Protein AF-A0A970I9N8-F1 (afdb_monomer_lite)

pLDDT: mean 70.17, std 17.07, range [39.5, 90.94]

Radius of gyration: 22.62 Å; chains: 1; bounding box: 50×76×39 Å

Secondary structure (DSSP, 8-state):
--------SSSSSSSSSSSTT-------TT-SSSEEEEEEEEEETTEEEE-TT-TT--HHHHHHHHHHHHH---HHHHSSEEEEEEEEEETTEEEEEE-SSSPEEEE--

Foldseek 3Di:
DDDDDDDDDDDPDPPPPDPPPPPDQDPPPPDPFPHKDKWKWFQDPVAIDTDPPPPVDDPLNVVLVRVCLVPDPDPVSVDTGMDIWIWTHHPNWIWTFDPPPPTDTDTRD

Structure (mmCIF, N/CA/C/O backbone):
data_AF-A0A970I9N8-F1
#
_entry.id   AF-A0A970I9N8-F1
#
loop_
_atom_site.group_PDB
_atom_site.id
_atom_site.type_symbol
_atom_site.label_atom_id
_atom_site.label_alt_id
_atom_site.label_comp_id
_atom_site.label_asym_id
_atom_site.label_entity_id
_atom_site.label_seq_id
_atom_site.pdbx_PDB_ins_code
_atom_site.Cartn_x
_atom_site.Cartn_y
_atom_site.Cartn_z
_atom_site.occupancy
_atom_site.B_iso_or_equiv
_atom_site.auth_seq_id
_atom_site.auth_comp_id
_atom_site.auth_asym_id
_atom_site.auth_atom_id
_atom_site.pdbx_PDB_model_num
ATOM 1 N N . MET A 1 1 ? -36.197 57.879 26.141 1.00 44.19 1 MET A N 1
ATOM 2 C CA . MET A 1 1 ? -37.180 57.506 25.101 1.00 44.19 1 MET A CA 1
ATOM 3 C C . MET A 1 1 ? -36.474 57.494 23.758 1.00 44.19 1 MET A C 1
ATOM 5 O O . MET A 1 1 ? -35.927 58.536 23.437 1.00 44.19 1 MET A O 1
ATOM 9 N N . ARG A 1 2 ? -36.588 56.373 23.014 1.00 41.31 2 ARG A N 1
ATOM 10 C CA . ARG A 1 2 ? -36.369 56.225 21.551 1.00 41.31 2 ARG A CA 1
ATOM 11 C C . ARG A 1 2 ? -34.904 56.441 21.102 1.00 41.31 2 ARG A C 1
ATOM 13 O O . ARG A 1 2 ? -34.283 57.397 21.518 1.00 41.31 2 ARG A O 1
ATOM 20 N N . THR A 1 3 ? -34.228 55.620 20.301 1.00 51.81 3 THR A N 1
ATOM 21 C CA . THR A 1 3 ? -34.593 54.615 19.280 1.00 51.81 3 THR A CA 1
ATOM 22 C C . THR A 1 3 ? -33.247 53.972 18.870 1.00 51.81 3 THR A C 1
ATOM 24 O O . THR A 1 3 ? -32.276 54.693 18.688 1.00 51.81 3 THR A O 1
ATOM 27 N N . PHE A 1 4 ? -33.065 52.657 19.013 1.00 46.22 4 PHE A N 1
ATOM 28 C CA . PHE A 1 4 ? -33.129 51.646 17.940 1.00 46.22 4 PHE A CA 1
ATOM 29 C C . PHE A 1 4 ? -32.056 51.741 16.830 1.00 46.22 4 PHE A C 1
ATOM 31 O O . PHE A 1 4 ? -32.085 52.651 16.016 1.00 46.22 4 PHE A O 1
ATOM 38 N N . LEU A 1 5 ? -31.208 50.697 16.799 1.00 49.62 5 LEU A N 1
ATOM 39 C CA . LEU A 1 5 ? -30.761 49.914 15.632 1.00 49.62 5 LEU A CA 1
ATOM 40 C C . LEU A 1 5 ? -30.217 50.657 14.396 1.00 49.62 5 LEU A C 1
ATOM 42 O O . LEU A 1 5 ? -30.981 51.257 13.659 1.00 49.62 5 LEU A O 1
ATOM 46 N N . ILE A 1 6 ? -28.928 50.446 14.092 1.00 54.12 6 ILE A N 1
ATOM 47 C CA . ILE A 1 6 ? -28.456 49.593 12.976 1.00 54.12 6 ILE A CA 1
ATOM 48 C C . ILE A 1 6 ? -27.057 49.079 13.368 1.00 54.12 6 ILE A C 1
ATOM 50 O O . ILE A 1 6 ? -26.017 49.654 13.066 1.00 54.12 6 ILE A O 1
ATOM 54 N N . VAL A 1 7 ? -27.048 47.974 14.111 1.00 50.88 7 VAL A N 1
ATOM 55 C CA . VAL A 1 7 ? -26.035 46.935 13.919 1.00 50.88 7 VAL A CA 1
ATOM 56 C C . VAL A 1 7 ? -26.606 46.082 12.805 1.00 50.88 7 VAL A C 1
ATOM 58 O O . VAL A 1 7 ? -27.736 45.635 12.956 1.00 50.88 7 VAL A O 1
ATOM 61 N N . PHE A 1 8 ? -25.879 45.910 11.709 1.00 47.16 8 PHE A N 1
ATOM 62 C CA . PHE A 1 8 ? -25.873 44.738 10.825 1.00 47.16 8 PHE A CA 1
ATOM 63 C C . PHE A 1 8 ? -25.277 45.180 9.491 1.00 47.16 8 PHE A C 1
ATOM 65 O O . PHE A 1 8 ? -25.692 46.209 8.967 1.00 47.16 8 PHE A O 1
ATOM 72 N N . SER A 1 9 ? -24.368 44.370 8.940 1.00 44.94 9 SER A N 1
ATOM 73 C CA . SER A 1 9 ? -24.105 44.19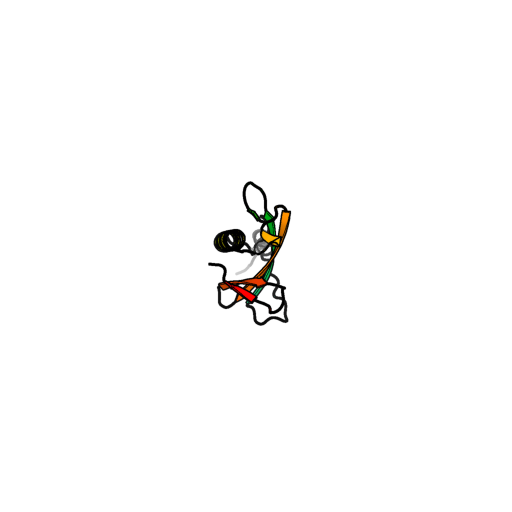5 7.493 1.00 44.94 9 SER A CA 1
ATOM 74 C C . SER A 1 9 ? -22.637 44.248 7.051 1.00 44.94 9 SER A C 1
ATOM 76 O O . SER A 1 9 ? -22.417 44.520 5.887 1.00 44.94 9 SER A O 1
ATOM 78 N N . PHE A 1 10 ? -21.618 43.953 7.873 1.00 46.16 10 PHE A N 1
ATOM 79 C CA . PHE A 1 10 ? -20.251 43.781 7.316 1.00 46.16 10 PHE A CA 1
ATOM 80 C C . PHE A 1 10 ? -19.369 42.710 7.986 1.00 46.16 10 PHE A C 1
ATOM 82 O O . PHE A 1 10 ? -18.149 42.788 7.924 1.00 46.16 10 PHE A O 1
ATOM 89 N N . LEU A 1 11 ? -19.952 41.673 8.602 1.00 47.91 11 LEU A N 1
ATOM 90 C CA . LEU A 1 11 ? -19.170 40.588 9.232 1.00 47.91 11 LEU A CA 1
ATOM 91 C C . LEU A 1 11 ? -19.649 39.166 8.881 1.00 47.91 11 LEU A C 1
ATOM 93 O O . LEU A 1 11 ? -19.399 38.232 9.634 1.00 47.91 11 LEU A O 1
ATOM 97 N N . LEU A 1 12 ? -20.334 38.971 7.749 1.00 45.00 12 LEU A N 1
ATOM 98 C CA . LEU A 1 12 ? -20.970 37.683 7.415 1.00 45.00 12 LEU A CA 1
ATOM 99 C C . LEU A 1 12 ? -20.677 37.161 5.999 1.00 45.00 12 LEU A C 1
ATOM 101 O O . LEU A 1 12 ? -21.534 36.563 5.361 1.00 45.00 12 LEU A O 1
ATOM 105 N N . SER A 1 13 ? -19.452 37.333 5.505 1.00 47.31 13 SER A N 1
ATOM 106 C CA . SER A 1 13 ? -19.032 36.718 4.230 1.00 47.31 13 SER A CA 1
ATOM 107 C C . SER A 1 13 ? -17.677 36.000 4.284 1.00 47.31 13 SER A C 1
ATOM 109 O O . SER A 1 13 ? -17.141 35.620 3.249 1.00 47.31 13 SER A O 1
ATOM 111 N N . GLY A 1 14 ? -17.133 35.749 5.481 1.00 46.75 14 GLY A N 1
ATOM 112 C CA . GLY A 1 14 ? -15.812 35.126 5.647 1.00 46.75 14 GLY A CA 1
ATOM 113 C C . GLY A 1 14 ? -15.782 33.626 5.970 1.00 46.75 14 GLY A C 1
ATOM 114 O O . GLY A 1 14 ? -14.701 33.051 5.972 1.00 46.75 14 GLY A O 1
ATOM 115 N N . THR A 1 15 ? -16.907 32.970 6.275 1.00 50.34 15 THR A N 1
ATOM 116 C CA . THR A 1 15 ? -16.879 31.622 6.893 1.00 50.34 15 THR A CA 1
ATOM 117 C C . THR A 1 15 ? -17.412 30.477 6.029 1.00 50.34 15 THR A C 1
ATOM 119 O O . THR A 1 15 ? -17.470 29.345 6.502 1.00 50.34 15 THR A O 1
ATOM 122 N N . VAL A 1 16 ? -17.741 30.704 4.752 1.00 47.91 16 VAL A N 1
ATOM 123 C CA . VAL A 1 16 ? -18.339 29.663 3.881 1.00 47.91 16 VAL A CA 1
ATOM 124 C C . VAL A 1 16 ? -17.349 29.099 2.850 1.00 47.91 16 VAL A C 1
ATOM 126 O O . VAL A 1 16 ? -17.727 28.693 1.760 1.00 47.91 16 VAL A O 1
ATOM 129 N N . PHE A 1 17 ? -16.062 29.030 3.188 1.00 42.78 17 PHE A N 1
ATOM 130 C CA . PHE A 1 17 ? -15.059 28.324 2.379 1.00 42.78 17 PHE A CA 1
ATOM 131 C C . PHE A 1 17 ? -14.215 27.407 3.264 1.00 42.78 17 PHE A C 1
ATOM 133 O O . PHE A 1 17 ? -13.042 27.653 3.512 1.00 42.78 17 PHE A O 1
ATOM 140 N N . GLY A 1 18 ? -14.826 26.344 3.787 1.00 41.91 18 GLY A N 1
ATOM 141 C CA . GLY A 1 18 ? -14.089 25.359 4.589 1.00 41.91 18 GLY A CA 1
ATOM 142 C C . GLY A 1 18 ? -14.632 23.934 4.579 1.00 41.91 18 GLY A C 1
ATOM 143 O O . GLY A 1 18 ? -13.987 23.056 5.138 1.00 41.91 18 GLY A O 1
ATOM 144 N N . GLN A 1 19 ? -15.786 23.664 3.958 1.00 40.41 19 GLN A N 1
ATOM 145 C CA . GLN A 1 19 ? -16.437 22.349 4.080 1.00 40.41 19 GLN A CA 1
ATOM 146 C C . GLN A 1 19 ? -16.463 21.506 2.793 1.00 40.41 19 GLN A C 1
ATOM 148 O O . GLN A 1 19 ? -16.874 20.353 2.833 1.00 40.41 19 GLN A O 1
ATOM 153 N N . SER A 1 20 ? -15.967 22.006 1.656 1.00 45.66 20 SER A N 1
ATOM 154 C CA . SER A 1 20 ? -16.119 21.309 0.362 1.00 45.66 20 SER A CA 1
ATOM 155 C C . SER A 1 20 ? -15.009 20.298 0.010 1.00 45.66 20 SER A C 1
ATOM 157 O O . SER A 1 20 ? -15.009 19.756 -1.094 1.00 45.66 20 SER A O 1
ATOM 159 N N . LEU A 1 21 ? -14.050 20.017 0.898 1.00 44.97 21 LEU A N 1
ATOM 160 C CA . LEU A 1 21 ? -12.968 19.057 0.612 1.00 44.97 21 LEU A CA 1
ATOM 161 C C . LEU A 1 21 ? -13.069 17.761 1.426 1.00 44.97 21 LEU A C 1
ATOM 163 O O . LEU A 1 21 ? -12.171 16.926 1.357 1.00 44.97 21 LEU A O 1
ATOM 167 N N . TYR A 1 22 ? -14.164 17.524 2.147 1.00 41.75 22 TYR A N 1
ATOM 168 C CA . TYR A 1 22 ? -14.414 16.195 2.699 1.00 41.75 22 TYR A CA 1
ATOM 169 C C . TYR A 1 22 ? -15.257 15.396 1.709 1.00 41.75 22 TYR A C 1
ATOM 171 O O . TYR A 1 22 ? -16.483 15.450 1.718 1.00 41.75 22 TYR A O 1
ATOM 179 N N . GLN A 1 23 ? -14.580 14.693 0.805 1.00 47.69 23 GLN A N 1
ATOM 180 C CA . GLN A 1 23 ? -15.215 13.685 -0.031 1.00 47.69 23 GLN A CA 1
ATOM 181 C C . GLN A 1 23 ? -14.985 12.353 0.692 1.00 47.69 23 GLN A C 1
ATOM 183 O O . GLN A 1 23 ? -13.859 11.853 0.660 1.00 47.69 23 GLN A O 1
ATOM 188 N N . PRO A 1 24 ? -15.975 11.840 1.447 1.00 51.84 24 PRO A N 1
ATOM 189 C CA . PRO A 1 24 ? -15.801 10.606 2.200 1.00 51.84 24 PRO A CA 1
ATOM 190 C C . PRO A 1 24 ? -15.481 9.465 1.233 1.00 51.84 24 PRO A C 1
ATOM 192 O O . PRO A 1 24 ? -16.085 9.374 0.158 1.00 51.84 24 PRO A O 1
ATOM 195 N N . CYS A 1 25 ? -14.534 8.603 1.615 1.00 58.56 25 CYS A N 1
ATOM 196 C CA . CYS A 1 25 ? -14.230 7.373 0.891 1.00 58.56 25 CYS A CA 1
ATOM 197 C C . CYS A 1 25 ? -15.559 6.638 0.638 1.00 58.56 25 CYS A C 1
ATOM 199 O O . CYS A 1 25 ? -16.364 6.443 1.553 1.00 58.56 25 CYS A O 1
ATOM 201 N N . LYS A 1 26 ? -15.852 6.366 -0.638 1.00 54.56 26 LYS A N 1
ATOM 202 C CA . LYS A 1 26 ? -17.199 6.023 -1.109 1.00 54.56 26 LYS A CA 1
ATOM 203 C C . LYS A 1 26 ? -17.652 4.716 -0.446 1.00 54.56 26 LYS A C 1
ATOM 205 O O . LYS A 1 26 ? -17.173 3.646 -0.802 1.00 54.56 26 LYS A O 1
ATOM 210 N N . LYS A 1 27 ? -18.587 4.787 0.507 1.00 52.66 27 LYS A N 1
ATOM 211 C 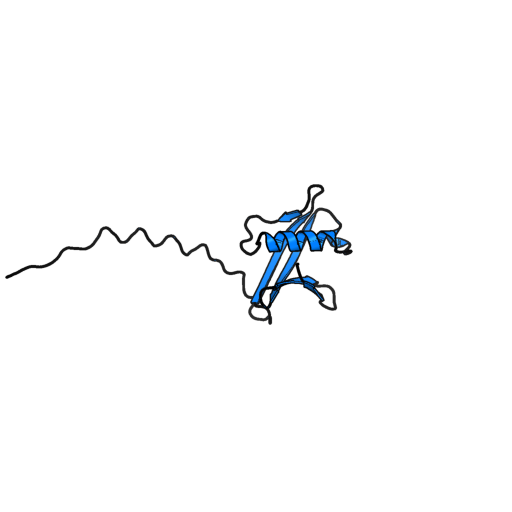CA . LYS A 1 27 ? -19.267 3.598 1.039 1.00 52.66 27 LYS A CA 1
ATOM 212 C C . LYS A 1 27 ? -20.050 2.952 -0.101 1.00 52.66 27 LYS A C 1
ATOM 214 O O . LYS A 1 27 ? -21.032 3.519 -0.574 1.00 52.66 27 LYS A O 1
ATOM 219 N N . SER A 1 28 ? -19.596 1.800 -0.584 1.00 50.53 28 SER A N 1
ATOM 220 C CA . SER A 1 28 ? -20.412 0.960 -1.460 1.00 50.53 28 SER A CA 1
ATOM 221 C C . SER A 1 28 ? -21.507 0.338 -0.589 1.00 50.53 28 SER A C 1
ATOM 223 O O . SER A 1 28 ? -21.193 -0.290 0.422 1.00 50.53 28 SER A O 1
ATOM 225 N N . ALA A 1 29 ? -22.772 0.577 -0.937 1.00 45.16 29 ALA A N 1
ATOM 226 C CA . ALA A 1 29 ? -23.937 0.296 -0.095 1.00 45.16 29 ALA A CA 1
ATOM 227 C C . ALA A 1 29 ? -24.221 -1.204 0.150 1.00 45.16 29 ALA A C 1
ATOM 229 O O . ALA A 1 29 ? -25.093 -1.514 0.953 1.00 45.16 29 ALA A O 1
ATOM 230 N N . ASP A 1 30 ? -23.459 -2.114 -0.466 1.00 44.22 30 ASP A N 1
ATOM 231 C CA . ASP A 1 30 ? -23.745 -3.558 -0.480 1.00 44.22 30 ASP A CA 1
ATOM 232 C C . ASP A 1 30 ? -22.708 -4.429 0.257 1.00 44.22 30 ASP A C 1
ATOM 234 O O . ASP A 1 30 ? -22.690 -5.649 0.104 1.00 44.22 30 ASP A O 1
ATOM 238 N N . THR A 1 31 ? -21.818 -3.844 1.063 1.00 51.19 31 THR A N 1
ATOM 239 C CA . THR A 1 31 ? -20.730 -4.599 1.717 1.00 51.19 31 THR A CA 1
ATOM 240 C C . THR A 1 31 ? -20.713 -4.437 3.235 1.00 51.19 31 THR A C 1
ATOM 242 O O . THR A 1 31 ? -20.812 -3.321 3.728 1.00 51.19 31 THR A O 1
ATOM 245 N N . TYR A 1 32 ? -20.488 -5.538 3.969 1.00 60.16 32 TYR A N 1
ATOM 246 C CA . TYR A 1 32 ? -20.305 -5.614 5.437 1.00 60.16 32 TYR A CA 1
ATOM 247 C C . TYR A 1 32 ? -19.123 -4.785 5.998 1.00 60.16 32 TYR A C 1
ATOM 249 O O . TYR A 1 32 ? -18.817 -4.885 7.183 1.00 60.16 32 TYR A O 1
ATOM 257 N N . TYR A 1 33 ? -18.442 -3.996 5.167 1.00 59.91 33 TYR A N 1
ATOM 258 C CA . TYR A 1 33 ? -17.211 -3.277 5.490 1.00 59.91 33 TYR A CA 1
ATOM 259 C C . TYR A 1 33 ? -17.484 -1.792 5.752 1.00 59.91 33 TYR A C 1
ATOM 261 O O . TYR A 1 33 ? -18.387 -1.199 5.160 1.00 59.91 33 TYR A O 1
ATOM 269 N N . GLU A 1 34 ? -16.678 -1.170 6.614 1.00 71.00 34 GLU A N 1
ATOM 270 C CA . GLU A 1 34 ? -16.810 0.250 6.966 1.00 71.00 34 GLU A CA 1
ATOM 271 C C . GLU A 1 34 ? -16.518 1.157 5.763 1.00 71.00 34 GLU A C 1
ATOM 273 O O . GLU A 1 34 ? -17.238 2.133 5.525 1.00 71.00 34 GLU A O 1
ATOM 278 N N . GLU A 1 35 ? -15.463 0.831 5.009 1.00 73.88 35 GLU A N 1
ATOM 279 C CA . GLU A 1 35 ? -15.019 1.555 3.815 1.00 73.88 35 GLU A CA 1
ATOM 280 C C . GLU A 1 35 ? -14.476 0.565 2.770 1.00 73.88 35 GLU A C 1
ATOM 282 O O . GLU A 1 35 ? -13.872 -0.450 3.115 1.00 73.88 35 GLU A O 1
ATOM 287 N N . ASN A 1 36 ? -14.677 0.860 1.483 1.00 79.38 36 ASN A N 1
ATOM 288 C CA . ASN A 1 36 ? -14.158 0.071 0.361 1.00 79.38 36 ASN A CA 1
ATOM 289 C C . ASN A 1 36 ? -13.704 1.030 -0.741 1.00 79.38 36 ASN A C 1
ATOM 291 O O . ASN A 1 36 ? -14.488 1.859 -1.204 1.00 79.38 36 ASN A O 1
ATOM 295 N N . PHE A 1 37 ? -12.439 0.947 -1.137 1.00 81.50 37 PHE A N 1
ATOM 296 C CA . PHE A 1 37 ? -11.862 1.819 -2.153 1.00 81.50 37 PHE A CA 1
ATOM 297 C C . PHE A 1 37 ? -10.743 1.114 -2.918 1.00 81.50 37 PHE A C 1
ATOM 299 O O . PHE A 1 37 ? -10.187 0.109 -2.480 1.00 81.50 37 PHE A O 1
ATOM 306 N N . VAL A 1 38 ? -10.422 1.637 -4.100 1.00 83.75 38 VAL A N 1
ATOM 307 C CA . VAL A 1 38 ? -9.356 1.101 -4.950 1.00 83.75 38 VAL A CA 1
ATOM 308 C C . VAL A 1 38 ? -8.163 2.034 -4.881 1.00 83.75 38 VAL A C 1
ATOM 310 O O . VAL A 1 38 ? -8.269 3.195 -5.263 1.00 83.75 38 VAL A O 1
ATOM 313 N N . VAL A 1 39 ? -7.026 1.500 -4.452 1.00 85.06 39 VAL A N 1
ATOM 314 C CA . VAL A 1 39 ? -5.746 2.200 -4.467 1.00 85.06 39 VAL A CA 1
ATOM 315 C C . VAL A 1 39 ? -5.028 1.884 -5.768 1.00 85.06 39 VAL A C 1
ATOM 317 O O . VAL A 1 39 ? -4.714 0.726 -6.052 1.00 85.06 39 VAL A O 1
ATOM 320 N N . LYS A 1 40 ? -4.729 2.923 -6.544 1.00 86.94 40 LYS A N 1
ATOM 321 C CA . LYS A 1 40 ? -3.873 2.821 -7.728 1.00 86.94 40 LYS A CA 1
ATOM 322 C C . LYS A 1 40 ? -2.442 3.171 -7.350 1.00 86.94 40 LYS A C 1
ATOM 324 O O . LYS A 1 40 ? -2.190 4.179 -6.692 1.00 86.94 40 LYS A O 1
ATOM 329 N N . LEU A 1 41 ? -1.503 2.333 -7.768 1.00 89.69 41 LEU A N 1
ATOM 330 C CA . LEU A 1 41 ? -0.086 2.513 -7.482 1.00 89.69 41 LEU A CA 1
ATOM 331 C C . LEU A 1 41 ? 0.771 2.108 -8.676 1.00 89.69 41 LEU A C 1
ATOM 333 O O . LEU A 1 41 ? 0.414 1.225 -9.453 1.00 89.69 41 LEU A O 1
ATOM 337 N N . LYS A 1 42 ? 1.934 2.738 -8.806 1.00 90.94 42 LYS A N 1
ATOM 338 C CA . LYS A 1 42 ? 2.914 2.441 -9.846 1.00 90.94 42 LYS A CA 1
ATOM 339 C C . LYS A 1 42 ? 4.164 1.846 -9.219 1.00 90.94 42 LYS A C 1
ATOM 341 O O . LYS A 1 42 ? 4.816 2.476 -8.390 1.00 90.94 42 LYS A O 1
ATOM 346 N N . LYS A 1 43 ? 4.516 0.630 -9.627 1.00 90.06 43 LYS A N 1
ATOM 347 C CA . LYS A 1 43 ? 5.753 -0.040 -9.226 1.00 90.06 43 LYS A CA 1
ATOM 348 C C . LYS A 1 43 ? 6.858 0.261 -10.231 1.00 90.06 43 LYS A C 1
ATOM 350 O O . LYS A 1 43 ? 6.697 0.041 -11.431 1.00 90.06 43 LYS A O 1
ATOM 355 N N . SER A 1 44 ? 7.983 0.747 -9.726 1.00 88.06 44 SER A N 1
ATOM 356 C CA . SER A 1 44 ? 9.187 1.057 -10.495 1.00 88.06 44 SER A CA 1
ATOM 357 C C . SER A 1 44 ? 10.424 0.436 -9.840 1.00 88.06 44 SER A C 1
ATOM 359 O O . SER A 1 44 ? 10.355 -0.065 -8.717 1.00 88.06 44 SER A O 1
ATOM 361 N N . SER A 1 45 ? 11.576 0.522 -10.510 1.00 84.75 45 SER A N 1
ATOM 362 C CA . SER A 1 45 ? 12.879 0.152 -9.935 1.00 84.75 45 SER A CA 1
ATO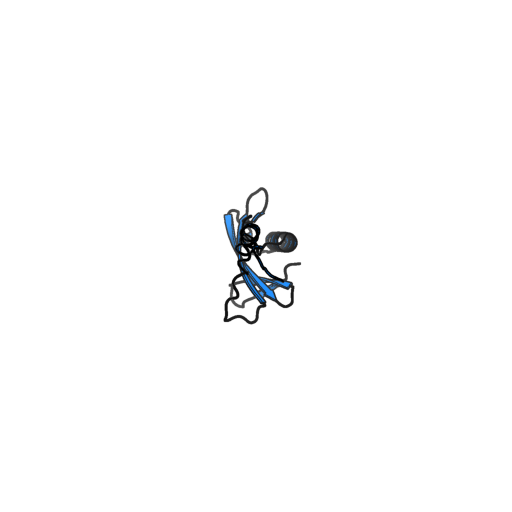M 363 C C . SER A 1 45 ? 13.230 0.940 -8.667 1.00 84.75 45 SER A C 1
ATOM 365 O O . SER A 1 45 ? 13.984 0.444 -7.838 1.00 84.75 45 SER A O 1
ATOM 367 N N . TYR A 1 46 ? 12.670 2.141 -8.505 1.00 83.06 46 TYR A N 1
ATOM 368 C CA . TYR A 1 46 ? 12.902 3.018 -7.355 1.00 83.06 46 TYR A CA 1
ATOM 369 C C . TYR A 1 46 ? 11.923 2.776 -6.196 1.00 83.06 46 TYR A C 1
ATOM 371 O O . TYR A 1 46 ? 12.078 3.376 -5.137 1.00 83.06 46 TYR A O 1
ATOM 379 N N . GLY A 1 47 ? 10.923 1.906 -6.375 1.00 86.88 47 GLY A N 1
ATOM 380 C CA . GLY A 1 47 ? 9.910 1.603 -5.363 1.00 86.88 47 GLY A CA 1
ATOM 381 C C . GLY A 1 47 ? 8.478 1.818 -5.850 1.00 86.88 47 GLY A C 1
ATOM 382 O O . GLY A 1 47 ? 8.212 1.864 -7.057 1.00 86.88 47 GLY A O 1
ATOM 383 N N . LEU A 1 48 ? 7.552 1.911 -4.891 1.00 89.81 48 LEU A N 1
ATOM 384 C CA . LEU A 1 48 ? 6.136 2.165 -5.148 1.00 89.81 48 LEU A CA 1
ATOM 385 C C . LEU A 1 48 ? 5.846 3.663 -5.120 1.00 89.81 48 LEU A C 1
ATOM 387 O O . LEU A 1 48 ? 6.269 4.374 -4.214 1.00 89.81 48 LEU A O 1
ATOM 391 N N . GLN A 1 49 ? 5.088 4.124 -6.105 1.00 89.69 49 GLN A N 1
ATOM 392 C CA . GLN A 1 49 ? 4.516 5.461 -6.140 1.00 89.69 49 GLN A CA 1
ATOM 393 C C . GLN A 1 49 ? 3.005 5.338 -5.984 1.00 89.69 49 GLN A C 1
ATOM 395 O O . GLN A 1 49 ? 2.355 4.612 -6.736 1.00 89.69 49 GLN A O 1
ATOM 400 N N . PHE A 1 50 ? 2.466 6.035 -4.993 1.00 87.12 50 PHE A N 1
ATOM 401 C CA . PHE A 1 50 ? 1.033 6.135 -4.750 1.00 87.12 50 PHE A CA 1
ATOM 402 C C . PHE A 1 50 ? 0.507 7.422 -5.372 1.00 87.12 50 PHE A C 1
ATOM 404 O O . PHE A 1 50 ? 1.241 8.410 -5.448 1.00 87.12 50 PHE A O 1
ATOM 411 N N . ASP A 1 51 ? -0.761 7.426 -5.773 1.00 79.31 51 ASP A N 1
ATOM 412 C CA . ASP A 1 51 ? -1.422 8.671 -6.148 1.00 79.31 51 ASP A CA 1
ATOM 413 C C . ASP A 1 51 ? -1.464 9.611 -4.930 1.00 79.31 51 ASP A C 1
ATOM 415 O O . ASP A 1 51 ? -2.027 9.284 -3.882 1.00 79.31 51 ASP A O 1
ATOM 419 N N . SER A 1 52 ? -0.819 10.773 -5.043 1.00 65.00 52 SER A N 1
ATOM 420 C CA . SER A 1 52 ? -0.715 11.745 -3.952 1.00 65.00 52 SER A CA 1
ATOM 421 C C . SER A 1 52 ? -2.044 12.418 -3.617 1.00 65.00 52 SER A C 1
ATOM 423 O O . SER A 1 52 ? -2.151 13.049 -2.567 1.00 65.00 52 SER A O 1
ATOM 425 N N . PHE A 1 53 ? -3.046 12.305 -4.493 1.00 66.44 53 PHE A N 1
ATOM 426 C CA . PHE A 1 53 ? -4.365 12.902 -4.291 1.00 66.44 53 PHE A CA 1
ATOM 427 C C . PHE A 1 53 ? -5.375 11.955 -3.639 1.00 66.44 53 PHE A C 1
ATOM 429 O O . PHE A 1 53 ? -6.499 12.374 -3.348 1.00 66.44 53 PHE A O 1
ATOM 436 N N . ASP A 1 54 ? -4.993 10.707 -3.367 1.00 69.62 54 ASP A N 1
ATOM 437 C CA . ASP A 1 54 ? -5.877 9.756 -2.707 1.00 69.62 54 ASP A CA 1
ATOM 438 C C . ASP A 1 54 ? -5.975 10.064 -1.204 1.00 69.62 54 ASP A C 1
ATOM 440 O O . ASP A 1 54 ? -5.080 9.781 -0.404 1.00 69.62 54 ASP A O 1
ATOM 444 N N . ARG A 1 55 ? -7.089 10.687 -0.809 1.00 66.56 55 ARG A N 1
ATOM 445 C CA . ARG A 1 55 ? -7.346 11.108 0.579 1.00 66.56 55 ARG A CA 1
ATOM 446 C C . ARG A 1 55 ? -7.520 9.932 1.544 1.00 66.56 55 ARG A C 1
ATOM 448 O O . ARG A 1 55 ? -7.426 10.141 2.750 1.00 66.56 55 ARG A O 1
ATOM 455 N N . CYS A 1 56 ? -7.755 8.720 1.037 1.00 72.50 56 CYS A N 1
ATOM 456 C CA . CYS A 1 56 ? -7.908 7.510 1.846 1.00 72.50 56 CYS A CA 1
ATOM 457 C C . CYS A 1 56 ? -6.539 6.867 2.184 1.00 72.50 56 CYS A C 1
ATOM 459 O O . CYS A 1 56 ? -6.448 5.986 3.042 1.00 72.50 56 CYS A O 1
ATOM 461 N N . LEU A 1 57 ? -5.448 7.324 1.550 1.00 78.88 57 LEU A N 1
ATOM 462 C CA . LEU A 1 57 ? -4.091 6.790 1.703 1.00 78.88 57 LEU A CA 1
ATOM 463 C C . LEU A 1 57 ? -3.311 7.469 2.839 1.00 78.88 57 LEU A C 1
ATOM 465 O O . LEU A 1 57 ? -2.528 8.399 2.634 1.00 78.88 57 LEU A O 1
ATOM 469 N N . THR A 1 58 ? -3.469 6.942 4.053 1.00 84.06 58 THR A N 1
ATOM 470 C CA . THR A 1 58 ? -2.613 7.308 5.197 1.00 84.06 58 THR A CA 1
ATOM 471 C C . THR A 1 58 ? -1.191 6.750 5.043 1.00 84.06 58 THR A C 1
ATOM 473 O O . THR A 1 58 ? -0.976 5.743 4.365 1.00 84.06 58 THR A O 1
ATOM 476 N N . ASP A 1 59 ? -0.203 7.349 5.714 1.00 84.12 59 ASP A N 1
ATOM 477 C CA . ASP A 1 59 ? 1.184 6.854 5.678 1.00 84.12 59 ASP A CA 1
ATOM 478 C C . ASP A 1 59 ? 1.327 5.433 6.239 1.00 84.12 59 ASP A C 1
ATOM 480 O O . ASP A 1 59 ? 2.139 4.645 5.751 1.00 84.12 59 ASP A O 1
ATOM 484 N N . ALA A 1 60 ? 0.513 5.079 7.239 1.00 83.62 60 ALA A N 1
ATOM 485 C CA . ALA A 1 60 ? 0.449 3.718 7.765 1.00 83.62 60 ALA A CA 1
ATOM 486 C C . ALA A 1 60 ? -0.060 2.736 6.699 1.00 83.62 60 ALA A C 1
ATOM 488 O O . ALA A 1 60 ? 0.549 1.689 6.484 1.00 83.62 60 ALA A O 1
ATOM 489 N N . LEU A 1 61 ? -1.120 3.109 5.973 1.00 85.50 61 LEU A N 1
ATOM 490 C CA . LEU A 1 61 ? -1.670 2.291 4.895 1.00 85.50 61 LEU A CA 1
ATOM 491 C C . LEU A 1 61 ? -0.671 2.120 3.741 1.00 85.50 61 LEU A C 1
ATOM 493 O O . LEU A 1 61 ? -0.494 1.006 3.255 1.00 85.50 61 LEU A O 1
ATOM 497 N N . LYS A 1 62 ? 0.038 3.187 3.346 1.00 88.31 62 LYS A N 1
ATOM 498 C CA . LYS A 1 62 ? 1.104 3.125 2.327 1.00 88.31 62 LYS A CA 1
ATOM 499 C C . LYS A 1 62 ? 2.190 2.122 2.708 1.00 88.31 62 LYS A C 1
ATOM 501 O O . LYS A 1 62 ? 2.531 1.261 1.903 1.00 88.31 62 LYS A O 1
ATOM 506 N N . LYS A 1 63 ? 2.683 2.181 3.951 1.00 89.00 63 LYS A N 1
ATOM 507 C CA . LYS A 1 63 ? 3.685 1.233 4.468 1.00 89.00 63 LYS A CA 1
ATOM 508 C C . LYS A 1 63 ? 3.167 -0.205 4.482 1.00 89.00 63 LYS A C 1
ATOM 510 O O . LYS A 1 63 ? 3.899 -1.112 4.089 1.00 89.00 63 LYS A O 1
ATOM 515 N N . GLY A 1 64 ? 1.912 -0.407 4.885 1.00 88.19 64 GLY A N 1
ATOM 516 C CA . GLY A 1 64 ? 1.264 -1.718 4.839 1.00 88.19 64 GLY A CA 1
ATOM 517 C C . GLY A 1 64 ? 1.205 -2.270 3.413 1.00 88.19 64 GLY A C 1
ATOM 518 O O . GLY A 1 64 ? 1.603 -3.409 3.171 1.00 88.19 64 GLY A O 1
ATOM 519 N N . ILE A 1 65 ? 0.793 -1.445 2.446 1.00 89.06 65 ILE A N 1
ATOM 520 C CA . ILE A 1 65 ? 0.754 -1.820 1.026 1.00 89.06 65 ILE A CA 1
ATOM 521 C C . ILE A 1 65 ? 2.160 -2.111 0.487 1.00 89.06 65 ILE A C 1
ATOM 523 O O . ILE A 1 65 ? 2.353 -3.097 -0.219 1.00 89.06 65 ILE A O 1
ATOM 527 N N . GLU A 1 66 ? 3.164 -1.301 0.830 1.00 90.00 66 GLU A N 1
ATOM 528 C CA . GLU A 1 66 ? 4.557 -1.558 0.448 1.00 90.00 66 GLU A CA 1
ATOM 529 C C . GLU A 1 66 ? 5.061 -2.903 0.967 1.00 90.00 66 GLU A C 1
ATOM 531 O O . GLU A 1 66 ? 5.710 -3.640 0.222 1.00 90.00 66 GLU A O 1
ATOM 536 N N . ARG A 1 67 ? 4.759 -3.231 2.228 1.00 88.25 67 ARG A N 1
ATOM 537 C CA . ARG A 1 67 ? 5.107 -4.520 2.827 1.00 88.25 67 ARG A CA 1
ATOM 538 C C . ARG A 1 67 ? 4.398 -5.659 2.103 1.00 88.25 67 ARG A C 1
ATOM 540 O O . ARG A 1 67 ? 5.067 -6.576 1.634 1.00 88.25 67 ARG A O 1
ATOM 547 N N . PHE A 1 68 ? 3.083 -5.548 1.911 1.00 88.12 68 PHE A N 1
ATOM 548 C CA . PHE A 1 68 ? 2.293 -6.518 1.152 1.00 88.12 68 PHE A CA 1
ATOM 549 C C . PHE A 1 68 ? 2.882 -6.764 -0.243 1.00 88.12 68 PHE A C 1
ATOM 551 O O . PHE A 1 68 ? 3.128 -7.903 -0.620 1.00 88.12 68 PHE A O 1
ATOM 558 N N . MET A 1 69 ? 3.199 -5.709 -0.993 1.00 86.56 69 MET A N 1
ATOM 559 C CA . MET A 1 69 ? 3.756 -5.803 -2.348 1.00 86.56 69 MET A CA 1
ATOM 560 C C . MET A 1 69 ? 5.185 -6.370 -2.400 1.00 86.56 69 MET A C 1
ATOM 562 O O . MET A 1 69 ? 5.608 -6.855 -3.453 1.00 86.56 69 MET A O 1
ATOM 566 N N . LYS A 1 70 ? 5.956 -6.275 -1.307 1.00 85.44 70 LYS A N 1
ATOM 567 C CA . LYS A 1 70 ? 7.297 -6.873 -1.184 1.00 85.44 70 LYS A CA 1
ATOM 568 C C . LYS A 1 70 ? 7.229 -8.352 -0.809 1.00 85.44 70 LYS A C 1
ATOM 570 O O . LYS A 1 70 ? 7.999 -9.143 -1.345 1.00 85.44 70 LYS A O 1
ATOM 575 N N . GLU A 1 71 ? 6.328 -8.703 0.102 1.00 85.25 71 GLU A N 1
ATOM 576 C CA . GLU A 1 71 ? 6.210 -10.051 0.667 1.00 85.25 71 GLU A CA 1
ATOM 577 C C . GLU A 1 71 ? 5.308 -10.965 -0.168 1.00 85.25 71 GLU A C 1
ATOM 579 O O . GLU A 1 71 ? 5.446 -12.186 -0.130 1.00 85.25 71 GLU A O 1
ATOM 584 N N . THR A 1 72 ? 4.406 -10.396 -0.969 1.00 82.38 72 THR A N 1
ATOM 585 C CA . THR A 1 72 ? 3.509 -11.184 -1.807 1.00 82.38 72 THR A CA 1
ATOM 586 C C . THR A 1 72 ? 4.277 -11.964 -2.877 1.00 82.38 72 THR A C 1
ATOM 588 O O . THR A 1 72 ? 5.113 -11.443 -3.620 1.00 82.38 72 THR A O 1
ATOM 591 N N . HIS A 1 73 ? 3.966 -13.254 -3.007 1.00 76.81 73 HIS A N 1
ATOM 592 C CA . HIS A 1 73 ? 4.538 -14.109 -4.048 1.00 76.81 73 HIS A CA 1
ATOM 593 C C . HIS A 1 73 ? 3.763 -14.049 -5.377 1.00 76.81 73 HIS A C 1
ATOM 595 O O . HIS A 1 73 ? 4.106 -14.771 -6.317 1.00 76.81 73 HIS A O 1
ATOM 601 N N . ARG A 1 74 ? 2.750 -13.180 -5.479 1.00 75.56 74 ARG A N 1
ATOM 602 C CA . ARG A 1 74 ? 1.908 -13.010 -6.671 1.00 75.56 74 ARG A CA 1
ATOM 603 C C . ARG A 1 74 ? 2.738 -12.512 -7.854 1.00 75.56 74 ARG A C 1
ATOM 605 O O . ARG A 1 74 ? 3.480 -11.537 -7.743 1.00 75.56 74 ARG A O 1
ATOM 612 N N . ARG A 1 75 ? 2.611 -13.180 -9.006 1.00 77.38 75 ARG A N 1
ATOM 613 C CA . ARG A 1 75 ? 3.375 -12.831 -10.217 1.00 77.38 75 ARG A CA 1
ATOM 614 C C . ARG A 1 75 ? 3.033 -11.439 -10.741 1.00 77.38 75 ARG A C 1
ATOM 616 O O . ARG A 1 75 ? 3.939 -10.755 -11.211 1.00 77.38 75 ARG A O 1
ATOM 623 N N . ASP A 1 76 ? 1.781 -11.016 -10.609 1.00 76.88 76 ASP A N 1
ATOM 624 C CA . ASP A 1 76 ? 1.318 -9.732 -11.138 1.00 76.88 76 ASP A CA 1
ATOM 625 C C . ASP A 1 76 ? 2.008 -8.574 -10.418 1.00 76.88 76 ASP A C 1
ATOM 627 O O . ASP A 1 76 ? 2.654 -7.743 -11.050 1.00 76.88 76 ASP A O 1
ATOM 631 N N . PHE A 1 77 ? 2.058 -8.625 -9.086 1.00 80.31 77 PHE A N 1
ATOM 632 C CA . PHE A 1 77 ? 2.728 -7.618 -8.261 1.00 80.31 77 PHE A CA 1
ATOM 633 C C . PHE A 1 77 ? 4.263 -7.657 -8.323 1.00 80.31 77 PHE A C 1
ATOM 635 O O . PHE A 1 77 ? 4.928 -6.763 -7.790 1.00 80.31 77 PHE A O 1
ATOM 642 N N . ARG A 1 78 ? 4.873 -8.651 -8.987 1.00 79.88 78 ARG A N 1
ATOM 643 C CA . ARG A 1 78 ? 6.330 -8.681 -9.216 1.00 79.88 78 ARG A CA 1
ATOM 644 C C . ARG A 1 78 ? 6.770 -7.759 -10.346 1.00 79.88 78 ARG A C 1
ATOM 646 O O . ARG A 1 78 ? 7.912 -7.308 -10.322 1.00 79.88 78 ARG A O 1
ATOM 653 N N . ARG A 1 79 ? 5.900 -7.477 -11.317 1.00 84.75 79 ARG A N 1
ATOM 654 C CA . ARG A 1 79 ? 6.255 -6.675 -12.493 1.00 84.75 79 ARG A CA 1
ATOM 655 C C . ARG A 1 79 ? 6.206 -5.180 -12.180 1.00 84.75 79 ARG A C 1
ATOM 657 O O . ARG A 1 79 ? 5.359 -4.713 -11.419 1.00 84.75 79 ARG A O 1
ATOM 664 N N . ASN A 1 80 ? 7.111 -4.427 -12.801 1.00 87.56 80 ASN A N 1
ATOM 665 C CA . ASN A 1 80 ? 6.989 -2.973 -12.860 1.00 87.56 80 ASN A CA 1
ATOM 666 C C . ASN A 1 80 ? 5.761 -2.607 -13.699 1.00 87.56 80 ASN A C 1
ATOM 668 O O . ASN A 1 80 ? 5.423 -3.322 -14.642 1.00 87.56 80 ASN A O 1
ATOM 672 N N . GLY A 1 81 ? 5.114 -1.498 -13.361 1.00 88.19 81 GLY A N 1
ATOM 673 C CA . GLY A 1 81 ? 3.894 -1.059 -14.027 1.00 88.19 81 GLY A CA 1
ATOM 674 C C . GLY A 1 81 ? 2.850 -0.532 -13.058 1.00 88.19 81 GLY A C 1
ATOM 675 O O . GLY A 1 81 ? 3.123 -0.315 -11.876 1.00 88.19 81 GLY A O 1
ATOM 676 N N . GLU A 1 82 ? 1.662 -0.296 -13.594 1.00 89.81 82 GLU A N 1
ATOM 677 C CA . GLU A 1 82 ? 0.505 0.163 -12.836 1.00 89.81 82 GLU A CA 1
ATOM 678 C C . GLU A 1 82 ? -0.239 -1.027 -12.238 1.00 89.81 82 GLU A C 1
ATOM 680 O O . GLU A 1 82 ? -0.468 -2.036 -12.902 1.00 89.81 82 GLU A O 1
ATOM 685 N N . HIS A 1 83 ? -0.614 -0.889 -10.972 1.00 87.19 83 HIS A N 1
ATOM 686 C CA . HIS A 1 83 ? -1.331 -1.887 -10.195 1.00 87.19 83 HIS A CA 1
ATOM 687 C C . HIS A 1 83 ? -2.514 -1.223 -9.505 1.00 87.19 83 HIS A C 1
ATOM 689 O O . HIS A 1 83 ? -2.444 -0.066 -9.088 1.00 87.19 83 HIS A O 1
ATOM 695 N N . SER A 1 84 ? -3.604 -1.970 -9.372 1.00 86.12 84 SER A N 1
ATOM 696 C CA . SER A 1 84 ? -4.775 -1.555 -8.603 1.00 86.12 84 SER A CA 1
ATOM 697 C C . SER A 1 84 ? -5.012 -2.566 -7.493 1.00 86.12 84 SER A C 1
ATOM 699 O O . SER A 1 84 ? -5.104 -3.762 -7.758 1.00 86.12 84 SER A O 1
ATOM 701 N N . LEU A 1 85 ? -5.099 -2.087 -6.257 1.00 86.19 85 LEU A N 1
ATOM 702 C CA . LEU A 1 85 ? -5.431 -2.894 -5.090 1.00 86.19 85 LEU A CA 1
ATOM 703 C C . LEU A 1 85 ? -6.804 -2.488 -4.586 1.00 86.19 85 LEU A C 1
ATOM 705 O O . LEU A 1 85 ? -7.054 -1.311 -4.331 1.00 86.19 85 LEU A O 1
ATOM 709 N N . GLN A 1 86 ? -7.685 -3.463 -4.410 1.00 85.69 86 GLN A N 1
ATOM 710 C CA . GLN A 1 86 ? -8.938 -3.233 -3.716 1.00 85.69 86 GLN A CA 1
ATOM 711 C C . GLN A 1 86 ? -8.689 -3.322 -2.211 1.00 85.69 86 GLN A C 1
ATOM 713 O O . GLN A 1 86 ? -8.258 -4.361 -1.714 1.00 85.69 86 GLN A O 1
ATOM 718 N N . ILE A 1 87 ? -8.934 -2.224 -1.503 1.00 85.75 87 ILE A N 1
ATOM 719 C CA . ILE A 1 87 ? -8.734 -2.107 -0.063 1.00 85.75 87 ILE A CA 1
ATOM 720 C C . ILE A 1 87 ? -10.091 -2.000 0.620 1.00 85.75 87 ILE A C 1
ATOM 722 O O . ILE A 1 87 ? -10.936 -1.194 0.230 1.00 85.75 87 ILE A O 1
ATOM 726 N N . VAL A 1 88 ? -10.277 -2.788 1.673 1.00 85.50 88 VAL A N 1
ATOM 727 C CA . VAL A 1 88 ? -11.426 -2.673 2.571 1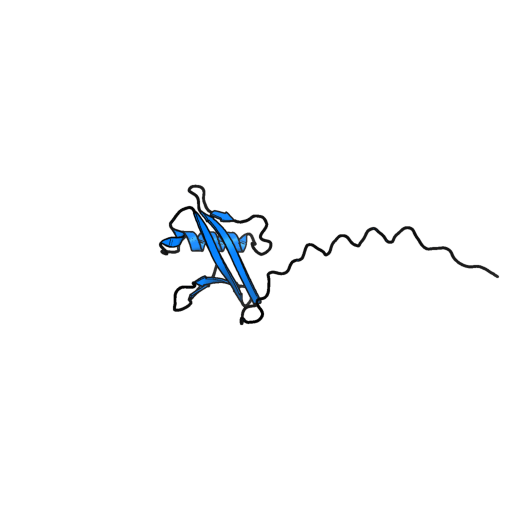.00 85.50 88 VAL A CA 1
ATOM 728 C C . VAL A 1 88 ? -10.960 -2.332 3.972 1.00 85.50 88 VAL A C 1
ATOM 730 O O . VAL A 1 88 ? -9.918 -2.802 4.427 1.00 85.50 88 VAL A O 1
ATOM 733 N N . LYS A 1 89 ? -11.743 -1.507 4.657 1.00 82.69 89 LYS A N 1
ATOM 734 C CA . LYS A 1 89 ? -11.573 -1.214 6.071 1.00 82.69 89 LYS A CA 1
ATOM 735 C C . LYS A 1 89 ? -12.677 -1.902 6.854 1.00 82.69 89 LYS A C 1
ATOM 737 O O . LYS A 1 89 ? -13.855 -1.723 6.549 1.00 82.69 89 LYS A O 1
ATOM 742 N N . ASP A 1 90 ? -12.289 -2.664 7.861 1.00 81.88 90 ASP A N 1
ATOM 743 C CA . ASP A 1 90 ? -13.210 -3.336 8.769 1.00 81.88 90 ASP A CA 1
ATOM 744 C C . ASP A 1 90 ? -12.688 -3.239 10.200 1.00 81.88 90 ASP A C 1
ATOM 746 O O . ASP A 1 90 ? -11.517 -3.531 10.458 1.00 81.88 90 ASP A O 1
ATOM 750 N N . ARG A 1 91 ? -13.542 -2.797 11.129 1.00 81.50 91 ARG A N 1
ATOM 751 C CA . ARG A 1 91 ? -13.228 -2.646 12.561 1.00 81.50 91 ARG A CA 1
ATOM 752 C C . ARG A 1 91 ? -11.913 -1.898 12.814 1.00 81.50 91 ARG A C 1
ATOM 754 O O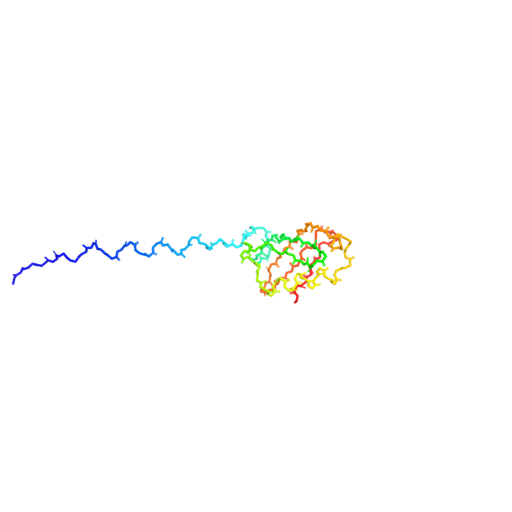 . ARG A 1 91 ? -11.105 -2.301 13.652 1.00 81.50 91 ARG A O 1
ATOM 761 N N . GLY A 1 92 ? -11.669 -0.828 12.055 1.00 78.44 92 GLY A N 1
ATOM 762 C CA . GLY A 1 92 ? -10.449 -0.018 12.157 1.00 78.44 92 GLY A CA 1
ATOM 763 C C . GLY A 1 92 ? -9.175 -0.629 11.553 1.00 78.44 92 GLY A C 1
ATOM 764 O O . GLY A 1 92 ? -8.108 -0.029 11.688 1.00 78.44 92 GLY A O 1
ATOM 765 N N . LYS A 1 93 ? -9.255 -1.777 10.874 1.00 81.94 93 LYS A N 1
ATOM 766 C CA . LYS A 1 93 ? -8.131 -2.427 10.181 1.00 81.94 93 LYS A CA 1
ATOM 767 C C . LYS A 1 93 ? -8.316 -2.388 8.669 1.00 81.94 93 LYS A C 1
ATOM 769 O O . LYS A 1 93 ? -9.444 -2.417 8.191 1.00 81.94 93 LYS A O 1
ATOM 774 N N . TYR A 1 94 ? -7.212 -2.350 7.924 1.00 85.31 94 TYR A N 1
ATOM 775 C CA . TYR A 1 94 ? -7.226 -2.361 6.460 1.00 85.31 94 TYR A CA 1
ATOM 776 C C . TYR A 1 94 ? -6.834 -3.733 5.917 1.00 85.31 94 TYR A C 1
ATOM 778 O O . TYR A 1 94 ? -5.911 -4.374 6.423 1.00 85.31 94 TYR A O 1
ATOM 786 N N . TYR A 1 95 ? -7.505 -4.153 4.851 1.00 84.44 95 TYR A N 1
ATOM 787 C CA . TYR A 1 95 ? -7.281 -5.428 4.187 1.00 84.44 95 TYR A CA 1
ATOM 788 C C . TYR A 1 95 ? -7.199 -5.236 2.678 1.00 84.44 95 TYR A C 1
ATOM 790 O O . TYR A 1 95 ? -7.962 -4.456 2.112 1.00 84.44 95 TYR A O 1
ATOM 798 N N . VAL A 1 96 ? -6.318 -5.987 2.018 1.00 85.50 96 VAL A N 1
ATOM 799 C CA . VAL A 1 96 ? -6.352 -6.154 0.559 1.00 85.50 96 VAL A CA 1
ATOM 800 C C . VAL A 1 96 ? -7.333 -7.275 0.235 1.00 85.50 96 VAL A C 1
ATOM 802 O O . VAL A 1 96 ? -7.197 -8.383 0.759 1.00 85.50 96 VAL A O 1
ATOM 805 N N . VAL A 1 97 ? -8.307 -6.989 -0.625 1.00 77.19 97 VAL A N 1
ATOM 806 C CA . VAL A 1 97 ? -9.222 -7.987 -1.183 1.00 77.19 97 VAL A CA 1
ATOM 807 C C . VAL A 1 97 ? -8.573 -8.586 -2.422 1.00 77.19 97 VAL A C 1
ATOM 809 O O . VAL A 1 97 ? -8.357 -7.894 -3.419 1.00 77.19 97 VAL A O 1
ATOM 812 N N . GLU A 1 98 ? -8.266 -9.877 -2.379 1.00 66.19 98 GLU A N 1
ATOM 813 C CA . GLU A 1 98 ? -7.878 -10.607 -3.581 1.00 66.19 98 GLU A CA 1
ATOM 814 C C . GLU A 1 98 ? -9.124 -11.005 -4.371 1.00 66.19 98 GLU A C 1
ATOM 816 O O . GLU A 1 98 ? -10.033 -11.622 -3.823 1.00 66.19 98 GLU A O 1
ATOM 821 N N . GLN A 1 99 ? -9.156 -10.666 -5.663 1.00 59.88 99 GLN A N 1
ATOM 822 C CA . GLN A 1 99 ? -10.260 -11.007 -6.570 1.00 59.88 99 GLN A CA 1
ATOM 823 C C . GLN A 1 99 ? -10.192 -12.455 -7.100 1.00 59.88 99 GLN A C 1
ATOM 825 O O . GLN A 1 99 ? -11.136 -12.913 -7.741 1.00 59.88 99 GLN A O 1
ATOM 830 N N . GLU A 1 100 ? -9.104 -13.192 -6.844 1.00 49.62 100 GLU A N 1
ATOM 831 C CA . GLU A 1 100 ? -8.994 -14.608 -7.220 1.00 49.62 100 GLU A CA 1
ATOM 832 C C . GLU A 1 100 ? -9.829 -15.477 -6.271 1.00 49.62 100 GLU A C 1
ATOM 834 O O . GLU A 1 100 ? -9.719 -15.357 -5.055 1.00 49.62 100 GLU A O 1
ATOM 839 N N . SER A 1 101 ? -10.669 -16.362 -6.817 1.00 39.50 101 SER A N 1
ATOM 840 C CA . SER A 1 101 ? -11.512 -17.252 -6.012 1.00 39.50 101 SER A CA 1
ATOM 841 C C . SER A 1 101 ? -10.689 -18.407 -5.405 1.00 39.50 101 SER A C 1
ATOM 843 O O . SER A 1 101 ? -9.938 -19.055 -6.138 1.00 39.50 101 SER A O 1
ATOM 845 N N . PRO A 1 102 ? -10.835 -18.728 -4.103 1.00 52.72 102 PRO A N 1
ATOM 846 C CA . PRO A 1 102 ? -11.718 -18.072 -3.139 1.00 52.72 102 PRO A CA 1
ATOM 847 C C . PRO A 1 102 ? -11.182 -16.698 -2.717 1.00 52.72 102 PRO A C 1
ATOM 849 O O . PRO A 1 102 ? -9.989 -16.573 -2.449 1.00 52.72 102 PRO A O 1
ATOM 852 N N . LEU A 1 103 ? -12.082 -15.712 -2.593 1.00 53.38 103 LEU A N 1
ATOM 853 C CA . LEU A 1 103 ? -11.763 -14.364 -2.110 1.00 53.38 103 LEU A CA 1
ATOM 854 C C . LEU A 1 103 ? -11.014 -14.456 -0.773 1.00 53.38 103 LEU A C 1
ATOM 856 O O . LEU A 1 103 ? -11.535 -14.999 0.205 1.00 53.38 103 LEU A O 1
ATOM 860 N N . ARG A 1 104 ? -9.786 -13.937 -0.727 1.00 62.12 104 ARG A N 1
ATOM 861 C CA . ARG A 1 104 ? -8.954 -13.904 0.484 1.00 62.12 104 ARG A CA 1
ATOM 862 C C . ARG A 1 104 ? -8.704 -12.463 0.907 1.00 62.12 104 ARG A C 1
ATOM 864 O O . ARG A 1 104 ? -8.421 -11.603 0.076 1.00 62.12 104 ARG A O 1
ATOM 871 N N . LEU A 1 105 ? -8.804 -12.221 2.213 1.00 67.38 105 LEU A N 1
ATOM 872 C CA . LEU A 1 105 ? -8.462 -10.947 2.841 1.00 67.38 105 LEU A CA 1
ATOM 873 C C . LEU A 1 105 ? -7.054 -11.038 3.426 1.00 67.38 105 LEU A C 1
ATOM 875 O O . LEU A 1 105 ? -6.781 -11.915 4.245 1.00 67.38 105 LEU A O 1
ATOM 879 N N . PHE A 1 106 ? -6.181 -10.112 3.037 1.00 74.12 106 PHE A N 1
ATOM 880 C CA . PHE A 1 106 ? -4.847 -9.976 3.621 1.00 74.12 106 PHE A CA 1
ATOM 881 C C . PHE A 1 106 ? -4.796 -8.725 4.486 1.00 74.12 106 PHE A C 1
ATOM 883 O O . PHE A 1 106 ? -4.922 -7.616 3.975 1.00 74.12 106 PHE A O 1
ATOM 890 N N . GLU A 1 107 ? -4.627 -8.909 5.796 1.00 80.94 107 GLU A N 1
ATOM 891 C CA . GLU A 1 107 ? -4.478 -7.804 6.749 1.00 80.94 107 GLU A CA 1
ATOM 892 C C . GLU A 1 107 ? -3.199 -7.010 6.453 1.00 80.94 107 GLU A C 1
ATOM 894 O O . GLU A 1 107 ? -2.107 -7.578 6.362 1.00 80.94 107 GLU A O 1
ATOM 899 N N . LEU A 1 108 ? -3.334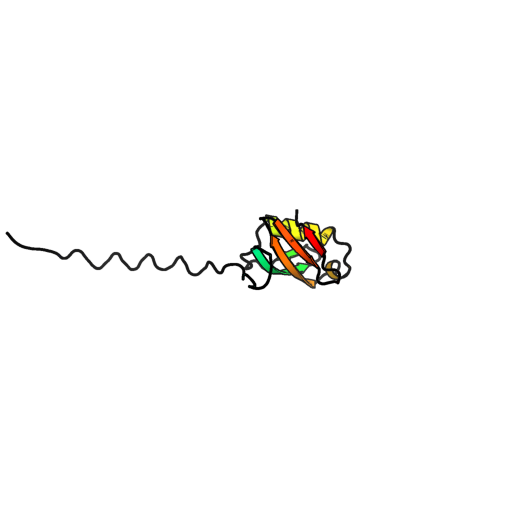 -5.690 6.333 1.00 71.19 108 LEU A N 1
ATOM 900 C CA . LEU A 1 108 ? -2.217 -4.768 6.175 1.00 71.19 108 LEU A CA 1
ATOM 901 C C . LEU A 1 108 ? -1.726 -4.330 7.562 1.00 71.19 108 LEU A C 1
ATOM 903 O O . LEU A 1 108 ? -2.417 -3.595 8.266 1.00 71.19 108 LEU A O 1
ATOM 907 N N . LYS A 1 109 ? -0.537 -4.809 7.948 1.00 65.38 109 LYS A N 1
ATOM 908 C CA . LYS A 1 109 ? 0.163 -4.463 9.198 1.00 65.38 109 LYS A CA 1
ATOM 909 C C . LYS A 1 109 ? 1.214 -3.384 8.993 1.00 65.38 109 LYS A C 1
ATOM 911 O O . LYS A 1 109 ? 1.890 -3.434 7.938 1.00 65.38 109 LYS A O 1
#

Sequence (109 aa):
MRTFLIVFSFLLSGTVFGQSLYQPCKKSADTYYEENFVVKLKKSSYGLQFDSFDRCLTDALKKGIERFMKETHRRDFRRNGEHSLQIVKDRGKYYVVEQESPLRLFELK